Protein AF-A0A399SLX4-F1 (afdb_monomer)

Secondary structure (DSSP, 8-state):
--EEEEE--GGGHHHHHHHHHHHHHTT-EEE-TTT----HHHHHHHSTTTTTT--TT-HHHHHHHHHHHHHHHH-SEEEEESS--HHHHHHHHHHHHTT--EEEES--SS--GGGGG-SEEESSHHHHHHHHHHTTS--

pLDDT: mean 95.9, std 3.56, range [74.69, 98.81]

Radius of gyration: 14.62 Å; Cα contacts (8 Å, |Δi|>4): 227; chains: 1; bounding box: 35×28×42 Å

Structure (mmCIF, N/CA/C/O backbone):
data_AF-A0A399SLX4-F1
#
_entry.id   AF-A0A399SLX4-F1
#
loop_
_atom_site.group_PDB
_atom_site.id
_atom_site.type_symbol
_atom_site.label_atom_id
_atom_site.label_alt_id
_atom_site.label_comp_id
_atom_site.label_asym_id
_atom_site.label_entity_id
_atom_site.label_seq_id
_atom_site.pdbx_PDB_ins_code
_atom_site.Cartn_x
_atom_site.Cartn_y
_atom_site.Cartn_z
_atom_site.occupancy
_atom_site.B_iso_or_equiv
_atom_site.auth_seq_id
_atom_site.auth_comp_id
_atom_site.auth_asym_id
_atom_site.auth_atom_id
_atom_site.pdbx_PDB_model_num
ATOM 1 N N . MET A 1 1 ? -1.534 -12.946 14.825 1.00 74.69 1 MET A N 1
ATOM 2 C CA . MET A 1 1 ? -0.955 -11.594 14.680 1.00 74.69 1 MET A CA 1
ATOM 3 C C . MET A 1 1 ? -1.148 -11.203 13.228 1.00 74.69 1 MET A C 1
ATOM 5 O O . MET A 1 1 ? -0.695 -11.965 12.386 1.00 74.69 1 MET A O 1
ATOM 9 N N . SER A 1 2 ? -1.897 -10.134 12.944 1.00 87.50 2 SER A N 1
ATOM 10 C CA . SER A 1 2 ? -2.229 -9.752 11.562 1.00 87.50 2 SER A CA 1
ATOM 11 C C . SER A 1 2 ? -0.995 -9.207 10.840 1.00 87.50 2 SER A C 1
ATOM 13 O O . SER A 1 2 ? -0.205 -8.465 11.428 1.00 87.50 2 SER A O 1
ATOM 15 N N . THR A 1 3 ? -0.849 -9.565 9.570 1.00 96.94 3 THR A N 1
ATOM 16 C CA . THR A 1 3 ? 0.160 -9.025 8.654 1.00 96.94 3 THR A CA 1
ATOM 17 C C . THR A 1 3 ? -0.458 -7.963 7.741 1.00 96.94 3 THR A C 1
ATOM 19 O O . THR A 1 3 ? -1.635 -8.046 7.385 1.00 96.94 3 THR A O 1
ATOM 22 N N . PHE A 1 4 ? 0.321 -6.946 7.380 1.00 98.44 4 PHE A N 1
ATOM 23 C CA . PHE A 1 4 ? -0.137 -5.791 6.610 1.00 98.44 4 PHE A CA 1
ATOM 24 C C . PHE A 1 4 ? 0.732 -5.586 5.373 1.00 98.44 4 PHE A C 1
ATOM 26 O O . PHE A 1 4 ? 1.955 -5.627 5.465 1.00 98.44 4 PHE A O 1
ATOM 33 N N . PHE A 1 5 ? 0.113 -5.297 4.237 1.00 98.69 5 PHE A N 1
ATOM 34 C CA . PHE A 1 5 ? 0.793 -4.711 3.090 1.00 98.69 5 PHE A CA 1
ATOM 35 C C . PHE A 1 5 ? 0.544 -3.204 3.110 1.00 98.69 5 PHE A C 1
ATOM 37 O O . PHE A 1 5 ? -0.609 -2.772 3.089 1.00 98.69 5 PHE A O 1
ATOM 44 N N . VAL A 1 6 ? 1.613 -2.415 3.203 1.00 98.75 6 VAL A N 1
ATOM 45 C CA . VAL A 1 6 ? 1.550 -0.953 3.286 1.00 98.75 6 VAL A CA 1
ATOM 46 C C . VAL A 1 6 ? 2.030 -0.364 1.965 1.00 98.75 6 VAL A C 1
ATOM 48 O O . VAL A 1 6 ? 3.220 -0.407 1.646 1.00 98.75 6 VAL A O 1
ATOM 51 N N . ALA A 1 7 ? 1.086 0.198 1.218 1.00 98.44 7 ALA A N 1
ATOM 52 C CA . ALA A 1 7 ? 1.300 0.823 -0.077 1.00 98.44 7 ALA A CA 1
ATOM 53 C C . ALA A 1 7 ? 1.343 2.350 0.044 1.00 98.44 7 ALA A C 1
ATOM 55 O O . ALA A 1 7 ? 0.679 2.949 0.892 1.00 98.44 7 ALA A O 1
ATOM 56 N N . GLY A 1 8 ? 2.088 3.004 -0.843 1.00 97.62 8 GLY A N 1
ATOM 57 C CA . GLY A 1 8 ? 2.182 4.461 -0.872 1.00 97.62 8 GLY A CA 1
ATOM 58 C C . GLY A 1 8 ? 3.077 4.963 -2.000 1.00 97.62 8 GLY A C 1
ATOM 59 O O . GLY A 1 8 ? 3.315 4.272 -2.983 1.00 97.62 8 GLY A O 1
ATOM 60 N N . SER A 1 9 ? 3.570 6.192 -1.870 1.00 95.69 9 SER A N 1
ATOM 61 C CA . SER A 1 9 ? 4.464 6.823 -2.845 1.00 95.69 9 SER A CA 1
ATOM 62 C C . SER A 1 9 ? 5.848 7.072 -2.253 1.00 95.69 9 SER A C 1
ATOM 64 O O . SER A 1 9 ? 5.954 7.561 -1.129 1.00 95.69 9 SER A O 1
ATOM 66 N N . TRP A 1 10 ? 6.913 6.867 -3.037 1.00 94.31 10 TRP A N 1
ATOM 67 C CA . TRP A 1 10 ? 8.268 7.322 -2.686 1.00 94.31 10 TRP A CA 1
ATOM 68 C C . TRP A 1 10 ? 8.317 8.816 -2.333 1.00 94.31 10 TRP A C 1
ATOM 70 O O . TRP A 1 10 ? 9.073 9.222 -1.452 1.00 94.31 10 TRP A O 1
ATOM 80 N N . ARG A 1 11 ? 7.466 9.635 -2.968 1.00 93.44 11 ARG A N 1
ATOM 81 C CA . ARG A 1 11 ? 7.351 11.079 -2.688 1.00 93.44 11 ARG A CA 1
ATOM 82 C C . ARG A 1 11 ? 6.769 11.370 -1.298 1.00 93.44 11 ARG A C 1
ATOM 84 O O . ARG A 1 11 ? 6.965 12.461 -0.782 1.00 93.44 11 ARG A O 1
ATOM 91 N N . ASN A 1 12 ? 6.093 10.391 -0.695 1.00 95.75 12 ASN A N 1
ATOM 92 C CA . ASN A 1 12 ? 5.477 10.457 0.629 1.00 95.75 12 ASN A CA 1
ATOM 93 C C . ASN A 1 12 ? 6.100 9.431 1.602 1.00 95.75 12 ASN A C 1
ATOM 95 O O . ASN A 1 12 ? 5.443 8.903 2.498 1.00 95.75 12 ASN A O 1
ATOM 99 N N . ARG A 1 13 ? 7.389 9.116 1.413 1.00 96.25 13 ARG A N 1
ATOM 100 C CA . ARG A 1 13 ? 8.103 8.078 2.173 1.00 96.25 13 ARG A CA 1
ATOM 101 C C . ARG A 1 13 ? 8.046 8.276 3.690 1.00 96.25 13 ARG A C 1
ATOM 103 O O . ARG A 1 13 ? 7.980 7.284 4.408 1.00 96.25 13 ARG A O 1
ATOM 110 N N . GLN A 1 14 ? 8.085 9.520 4.174 1.00 97.69 14 GLN A N 1
ATOM 111 C CA . GLN A 1 14 ? 8.068 9.784 5.616 1.00 97.69 14 GLN A CA 1
ATOM 112 C C . GLN A 1 14 ? 6.749 9.337 6.254 1.00 97.69 14 GLN A C 1
ATOM 114 O O . GLN A 1 14 ? 6.784 8.602 7.231 1.00 97.69 14 GLN A O 1
ATOM 119 N N . ALA A 1 15 ? 5.600 9.670 5.658 1.00 98.19 15 ALA A N 1
ATOM 120 C CA . ALA A 1 15 ? 4.306 9.231 6.183 1.00 98.19 15 ALA A CA 1
ATOM 121 C C . ALA A 1 15 ? 4.177 7.698 6.182 1.00 98.19 15 ALA A C 1
ATOM 123 O O . ALA A 1 15 ? 3.584 7.118 7.089 1.00 98.19 15 ALA A O 1
ATOM 124 N N . ILE A 1 16 ? 4.764 7.028 5.183 1.00 98.50 16 ILE A N 1
ATOM 125 C CA . ILE A 1 16 ? 4.821 5.562 5.143 1.00 98.50 16 ILE A CA 1
ATOM 126 C C . ILE A 1 16 ? 5.651 5.032 6.315 1.00 98.50 16 ILE A C 1
ATOM 128 O O . ILE A 1 16 ? 5.215 4.102 6.989 1.00 98.50 16 ILE A O 1
ATOM 132 N N . ALA A 1 17 ? 6.822 5.620 6.577 1.00 98.38 17 ALA A N 1
ATOM 133 C CA . ALA A 1 17 ? 7.654 5.246 7.717 1.00 98.38 17 ALA A CA 1
ATOM 134 C C . ALA A 1 17 ? 6.898 5.420 9.044 1.00 98.38 17 ALA A C 1
ATOM 136 O O . ALA A 1 17 ? 6.871 4.485 9.836 1.00 98.38 17 ALA A O 1
ATOM 137 N N . ASP A 1 18 ? 6.189 6.536 9.228 1.00 98.56 18 ASP A N 1
ATOM 138 C CA . ASP A 1 18 ? 5.414 6.802 10.445 1.00 98.56 18 ASP A CA 1
ATOM 139 C C . ASP A 1 18 ? 4.287 5.768 10.656 1.00 98.56 18 ASP A C 1
ATOM 141 O O . ASP A 1 18 ? 4.038 5.318 11.777 1.00 98.56 18 ASP A O 1
ATOM 145 N N . VAL A 1 19 ? 3.612 5.343 9.578 1.00 98.69 19 VAL A N 1
ATOM 146 C CA . VAL A 1 19 ? 2.609 4.262 9.624 1.00 98.69 19 VAL A CA 1
ATOM 147 C C . VAL A 1 19 ? 3.246 2.930 10.005 1.00 98.69 19 VAL A C 1
ATOM 149 O O . VAL A 1 19 ? 2.694 2.189 10.821 1.00 98.69 19 VAL A O 1
ATOM 152 N N . LEU A 1 20 ? 4.396 2.611 9.419 1.00 98.44 20 LEU A N 1
ATOM 153 C CA . LEU A 1 20 ? 5.089 1.363 9.701 1.00 98.44 20 LEU A CA 1
ATOM 154 C C . LEU A 1 20 ? 5.601 1.313 11.145 1.00 98.44 20 LEU A C 1
ATOM 156 O O . LEU A 1 20 ? 5.422 0.294 11.805 1.00 98.44 20 LEU A O 1
ATOM 160 N N . ASP A 1 21 ? 6.150 2.413 11.658 1.00 98.31 21 ASP A N 1
ATOM 161 C CA . ASP A 1 21 ? 6.608 2.524 13.045 1.00 98.31 21 ASP A CA 1
ATOM 162 C C . ASP A 1 21 ? 5.435 2.399 14.032 1.00 98.31 21 ASP A C 1
ATOM 164 O O . ASP A 1 21 ? 5.551 1.738 15.067 1.00 98.31 21 ASP A O 1
ATOM 168 N N . ALA A 1 22 ? 4.268 2.961 13.698 1.00 98.12 22 ALA A N 1
ATOM 169 C CA . ALA A 1 22 ? 3.058 2.794 14.500 1.00 98.12 22 ALA A CA 1
ATOM 170 C C . ALA A 1 22 ? 2.582 1.330 14.540 1.00 98.12 22 ALA A C 1
ATOM 172 O O . ALA A 1 22 ? 2.202 0.834 15.605 1.00 98.12 22 ALA A O 1
ATOM 173 N N . LEU A 1 23 ? 2.619 0.629 13.400 1.00 97.69 23 LEU A N 1
ATOM 174 C CA . LEU A 1 23 ? 2.297 -0.800 13.312 1.00 97.69 23 LEU A CA 1
ATOM 175 C C . LEU A 1 23 ? 3.298 -1.654 14.106 1.00 97.69 23 LEU A C 1
ATOM 177 O O . LEU A 1 23 ? 2.884 -2.537 14.862 1.00 97.69 23 LEU A O 1
ATOM 181 N N . ASP A 1 24 ? 4.594 -1.365 13.997 1.00 96.69 24 ASP A N 1
ATOM 182 C CA . ASP A 1 24 ? 5.637 -2.052 14.764 1.00 96.69 24 ASP A CA 1
ATOM 183 C C . ASP A 1 24 ? 5.446 -1.834 16.275 1.00 96.69 24 ASP A C 1
ATOM 185 O O . ASP A 1 24 ? 5.578 -2.772 17.065 1.00 96.69 24 ASP A O 1
ATOM 189 N N . GLY A 1 25 ? 5.047 -0.623 16.683 1.00 96.75 25 GLY A N 1
ATOM 190 C CA . GLY A 1 25 ? 4.772 -0.258 18.076 1.00 96.75 25 GLY A CA 1
ATOM 191 C C . GLY A 1 25 ? 3.627 -1.040 18.733 1.00 96.75 25 GLY A C 1
ATOM 192 O O . GLY A 1 25 ? 3.557 -1.106 19.960 1.00 96.75 25 GLY A O 1
ATOM 193 N N . VAL A 1 26 ? 2.753 -1.671 17.941 1.00 95.44 26 VAL A N 1
ATOM 194 C CA . VAL A 1 26 ? 1.708 -2.597 18.419 1.00 95.44 26 VAL A CA 1
ATOM 195 C C . VAL A 1 26 ? 2.010 -4.062 18.092 1.00 95.44 26 VAL A C 1
ATOM 197 O O . VAL A 1 26 ? 1.144 -4.928 18.210 1.00 95.44 26 VAL A O 1
ATOM 200 N N . GLY A 1 27 ? 3.241 -4.354 17.669 1.00 94.25 27 GLY A N 1
ATOM 201 C CA . GLY A 1 27 ? 3.695 -5.697 17.331 1.00 94.25 27 GLY A CA 1
ATOM 202 C C . GLY A 1 27 ? 3.082 -6.259 16.049 1.00 94.25 27 GLY A C 1
ATOM 203 O O . GLY A 1 27 ? 3.113 -7.470 15.857 1.00 94.25 27 GLY A O 1
ATOM 204 N N . ALA A 1 28 ? 2.509 -5.436 15.169 1.00 95.25 28 ALA A N 1
ATOM 205 C CA . ALA A 1 28 ? 2.066 -5.902 13.860 1.00 95.25 28 ALA A CA 1
ATOM 206 C C . ALA A 1 28 ? 3.269 -6.188 12.947 1.00 95.25 28 ALA A C 1
ATOM 208 O O . ALA A 1 28 ? 4.366 -5.675 13.146 1.00 95.25 28 ALA A O 1
ATOM 209 N N . ARG A 1 29 ? 3.068 -7.025 11.925 1.00 95.50 29 ARG A N 1
ATOM 210 C CA . ARG A 1 29 ? 4.077 -7.257 10.880 1.00 95.50 29 ARG A CA 1
ATOM 211 C C . ARG A 1 29 ? 3.635 -6.581 9.598 1.00 95.50 29 ARG A C 1
ATOM 213 O O . ARG A 1 29 ? 2.478 -6.725 9.210 1.00 95.50 29 ARG A O 1
ATOM 220 N N . SER A 1 30 ? 4.550 -5.896 8.928 1.00 97.12 30 SER A N 1
ATOM 221 C CA . SER A 1 30 ? 4.253 -5.129 7.723 1.00 97.12 30 SER A CA 1
ATOM 222 C C . SER A 1 30 ? 5.249 -5.414 6.595 1.00 97.12 30 SER A C 1
ATOM 224 O O . SER A 1 30 ? 6.443 -5.606 6.824 1.00 97.12 30 SER A O 1
ATOM 226 N N . SER A 1 31 ? 4.745 -5.441 5.364 1.00 97.06 31 SER A N 1
ATOM 227 C CA . SER A 1 31 ? 5.518 -5.450 4.123 1.00 97.06 31 SER A CA 1
ATOM 228 C C . SER A 1 31 ? 5.314 -4.120 3.407 1.00 97.06 31 SER A C 1
ATOM 230 O O . SER A 1 31 ? 4.194 -3.618 3.341 1.00 97.06 31 SER A O 1
ATOM 232 N N . CYS A 1 32 ? 6.396 -3.532 2.904 1.00 97.12 32 CYS A N 1
ATOM 233 C CA . CYS A 1 32 ? 6.383 -2.252 2.204 1.00 97.12 32 CYS A CA 1
ATOM 234 C C . CYS A 1 32 ? 7.650 -2.117 1.356 1.00 97.12 32 CYS A C 1
ATOM 236 O O . CYS A 1 32 ? 8.722 -2.533 1.805 1.00 97.12 32 CYS A O 1
ATOM 238 N N . PHE A 1 33 ? 7.554 -1.463 0.196 1.00 93.31 33 PHE A N 1
ATOM 239 C CA . PHE A 1 33 ? 8.690 -1.241 -0.703 1.00 93.31 33 PHE A CA 1
ATOM 240 C C . PHE A 1 33 ? 9.873 -0.525 -0.027 1.00 93.31 33 PHE A C 1
ATOM 242 O O . PHE A 1 33 ? 11.020 -0.763 -0.387 1.00 93.31 33 PHE A O 1
ATOM 249 N N . ILE A 1 34 ? 9.639 0.300 1.008 1.00 92.00 34 ILE A N 1
ATOM 250 C CA . ILE A 1 34 ? 10.732 1.000 1.710 1.00 92.00 34 ILE A CA 1
ATOM 251 C C . ILE A 1 34 ? 11.594 0.065 2.576 1.00 92.00 34 ILE A C 1
ATOM 253 O O . ILE A 1 34 ? 12.691 0.455 2.975 1.00 92.00 34 ILE A O 1
ATOM 257 N N . ARG A 1 35 ? 11.072 -1.121 2.926 1.00 91.12 35 ARG A N 1
ATOM 258 C CA . ARG A 1 35 ? 11.728 -2.145 3.765 1.00 91.12 35 ARG A CA 1
ATOM 259 C C . ARG A 1 35 ? 12.047 -3.425 2.982 1.00 91.12 35 ARG A C 1
ATOM 261 O O . ARG A 1 35 ? 12.676 -4.326 3.531 1.00 91.12 35 ARG A O 1
ATOM 268 N N . ALA A 1 36 ? 11.573 -3.536 1.744 1.00 90.44 36 ALA A N 1
ATOM 269 C CA . ALA A 1 36 ? 11.682 -4.749 0.953 1.00 90.44 36 ALA A CA 1
ATOM 270 C C . ALA A 1 36 ? 13.123 -4.984 0.479 1.00 90.44 36 ALA A C 1
ATOM 272 O O . ALA A 1 36 ? 13.808 -4.074 0.014 1.00 90.44 36 ALA A O 1
ATOM 273 N N . ALA A 1 37 ? 13.566 -6.236 0.578 1.00 90.81 37 ALA A N 1
ATOM 274 C CA . ALA A 1 37 ? 14.771 -6.709 -0.083 1.00 90.81 37 ALA A CA 1
ATOM 275 C C . ALA A 1 37 ? 14.368 -7.292 -1.441 1.00 90.81 37 ALA A C 1
ATOM 277 O O . ALA A 1 37 ? 13.871 -8.417 -1.521 1.00 90.81 37 ALA A O 1
ATOM 278 N N . TYR A 1 38 ? 14.531 -6.493 -2.491 1.00 91.44 38 TYR A N 1
ATOM 279 C CA . TYR A 1 38 ? 14.214 -6.903 -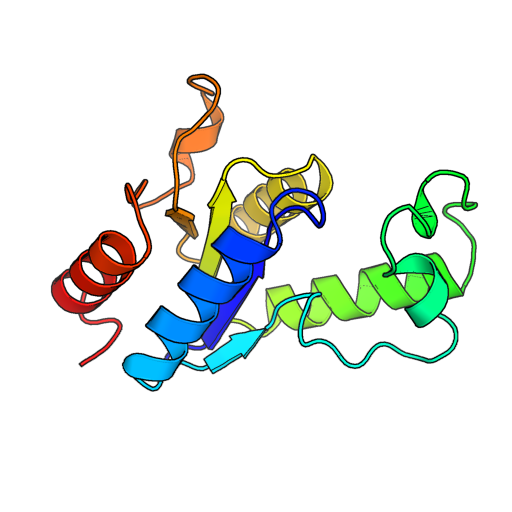3.853 1.00 91.44 38 TYR A CA 1
ATOM 280 C C . TYR A 1 38 ? 15.292 -7.811 -4.439 1.00 91.44 38 TYR A C 1
ATOM 282 O O . TYR A 1 38 ? 16.455 -7.772 -4.026 1.00 91.44 38 TYR A O 1
ATOM 290 N N . ASP A 1 39 ? 14.890 -8.627 -5.412 1.00 91.94 39 ASP A N 1
ATOM 291 C CA . ASP A 1 39 ? 15.836 -9.345 -6.260 1.00 91.94 39 ASP A CA 1
ATOM 292 C C . ASP A 1 39 ? 16.812 -8.343 -6.914 1.00 91.94 39 ASP A C 1
ATOM 294 O O . ASP A 1 39 ? 16.383 -7.238 -7.265 1.00 91.94 39 ASP A O 1
ATOM 298 N N . PRO A 1 40 ? 18.106 -8.673 -7.087 1.00 89.31 40 PRO A N 1
ATOM 299 C CA . PRO A 1 40 ? 19.071 -7.757 -7.692 1.00 89.31 40 PRO A CA 1
ATOM 300 C C . PRO A 1 40 ? 18.642 -7.202 -9.057 1.00 89.31 40 PRO A C 1
ATOM 302 O O . PRO A 1 40 ? 18.936 -6.044 -9.349 1.00 89.31 40 PRO A O 1
ATOM 305 N N . GLU A 1 41 ? 17.927 -7.986 -9.869 1.00 88.38 41 GLU A N 1
ATOM 306 C CA . GLU A 1 41 ? 17.419 -7.541 -11.171 1.00 88.38 41 GLU A CA 1
ATOM 307 C C . GLU A 1 41 ? 16.208 -6.599 -11.041 1.00 88.38 41 GLU A C 1
ATOM 309 O O . GLU A 1 41 ? 15.989 -5.759 -11.907 1.00 88.38 41 GLU A O 1
ATOM 314 N N . ALA A 1 42 ? 15.444 -6.688 -9.947 1.00 92.38 42 ALA A N 1
ATOM 315 C CA . ALA A 1 42 ? 14.302 -5.815 -9.656 1.00 92.38 42 ALA A CA 1
ATOM 316 C C . ALA A 1 42 ? 14.694 -4.541 -8.884 1.00 92.38 42 ALA A C 1
ATOM 318 O O . ALA A 1 42 ? 14.020 -3.514 -8.976 1.00 92.38 42 ALA A O 1
ATOM 319 N N . ALA A 1 43 ? 15.786 -4.585 -8.116 1.00 92.38 43 ALA A N 1
ATOM 320 C CA . ALA A 1 43 ? 16.158 -3.538 -7.167 1.00 92.38 43 ALA A CA 1
ATOM 321 C C . ALA A 1 43 ? 16.379 -2.162 -7.820 1.00 92.38 43 ALA A C 1
ATOM 323 O O . ALA A 1 43 ? 16.049 -1.141 -7.217 1.00 92.38 43 ALA A O 1
ATOM 324 N N . ALA A 1 44 ? 16.899 -2.126 -9.053 1.00 92.12 44 ALA A N 1
ATOM 325 C CA . ALA A 1 44 ? 17.070 -0.881 -9.801 1.00 92.12 44 ALA A CA 1
ATOM 326 C C . ALA A 1 44 ? 15.722 -0.217 -10.133 1.00 92.12 44 ALA A C 1
ATOM 328 O O . ALA A 1 44 ? 15.591 0.999 -10.016 1.00 92.12 44 ALA A O 1
ATOM 329 N N . PHE A 1 45 ? 14.712 -1.018 -10.476 1.00 94.31 45 PHE A N 1
ATOM 330 C CA . PHE A 1 45 ? 13.373 -0.544 -10.829 1.00 94.31 45 PHE A CA 1
ATOM 331 C C . PHE A 1 45 ? 12.544 -0.136 -9.607 1.00 94.31 45 PHE A C 1
ATOM 333 O O . PHE A 1 45 ? 11.712 0.762 -9.699 1.00 94.31 45 PHE A O 1
ATOM 340 N N . ALA A 1 46 ? 12.801 -0.750 -8.449 1.00 92.50 46 ALA A N 1
ATOM 341 C CA . ALA A 1 46 ? 12.132 -0.414 -7.192 1.00 92.50 46 ALA A CA 1
ATOM 342 C C . ALA A 1 46 ? 12.548 0.953 -6.616 1.00 92.50 46 ALA A C 1
ATOM 344 O O . ALA A 1 46 ? 11.860 1.507 -5.752 1.00 92.50 46 ALA A O 1
ATOM 345 N N . ALA A 1 47 ? 13.684 1.498 -7.061 1.00 91.44 47 ALA A N 1
ATOM 346 C CA . ALA A 1 47 ? 14.161 2.811 -6.649 1.00 91.44 47 ALA A CA 1
ATOM 347 C C . ALA A 1 47 ? 13.252 3.944 -7.183 1.00 91.44 47 ALA A C 1
ATOM 349 O O . ALA A 1 47 ? 12.564 3.770 -8.190 1.00 91.44 47 ALA A O 1
ATOM 350 N N . PRO A 1 48 ? 13.248 5.135 -6.550 1.00 91.25 48 PRO A N 1
ATOM 351 C CA . PRO A 1 48 ? 12.483 6.278 -7.045 1.00 91.25 48 PRO A CA 1
ATOM 352 C C . PRO A 1 48 ? 12.808 6.598 -8.511 1.00 91.25 48 PRO A C 1
ATOM 354 O O . PRO A 1 48 ? 13.951 6.913 -8.834 1.00 91.25 48 PRO A O 1
ATOM 357 N N . GLY A 1 49 ? 11.797 6.538 -9.380 1.00 90.44 49 GLY A N 1
ATOM 358 C CA . GLY A 1 49 ? 11.929 6.796 -10.817 1.00 90.44 49 GLY A CA 1
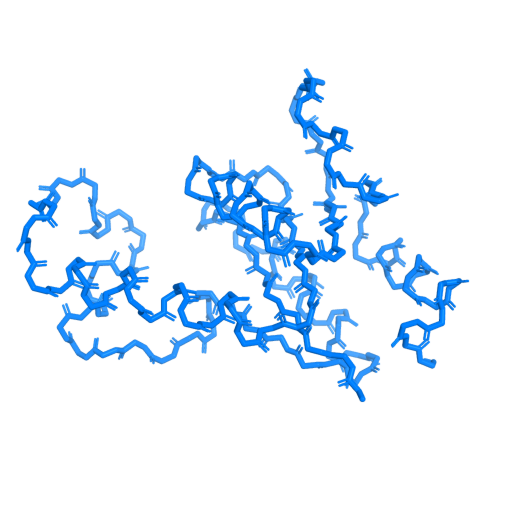ATOM 359 C C . GLY A 1 49 ? 12.600 5.676 -11.620 1.00 90.44 49 GLY A C 1
ATOM 360 O O . GLY A 1 49 ? 12.749 5.807 -12.828 1.00 90.44 49 GLY A O 1
ATOM 361 N N . GLY A 1 50 ? 12.992 4.568 -10.980 1.00 92.00 50 GLY A N 1
ATOM 362 C CA . GLY A 1 50 ? 13.712 3.475 -11.637 1.00 92.00 50 GLY A CA 1
ATOM 363 C C . GLY A 1 50 ? 12.907 2.787 -12.740 1.00 92.00 50 GLY A C 1
ATOM 364 O O . GLY A 1 50 ? 13.486 2.317 -13.712 1.00 92.00 50 GLY A O 1
ATOM 365 N N . ALA A 1 51 ? 11.580 2.759 -12.605 1.00 93.50 51 ALA A N 1
ATOM 366 C CA . ALA A 1 51 ? 10.663 2.143 -13.561 1.00 93.50 51 ALA A CA 1
ATOM 367 C C . ALA A 1 51 ? 9.988 3.135 -14.531 1.00 93.50 51 ALA A C 1
ATOM 369 O O . ALA A 1 51 ? 9.199 2.694 -15.361 1.00 93.50 51 ALA A O 1
ATOM 370 N N . ASP A 1 52 ? 10.255 4.445 -14.437 1.00 92.62 52 ASP A N 1
ATOM 371 C CA . ASP A 1 52 ? 9.469 5.474 -15.147 1.00 92.62 52 ASP A CA 1
ATOM 372 C C . ASP A 1 52 ? 9.537 5.324 -16.682 1.00 92.62 52 ASP A C 1
ATOM 374 O O . ASP A 1 52 ? 8.524 5.502 -17.357 1.00 92.62 52 ASP A O 1
ATOM 378 N N . ASP A 1 53 ? 10.703 4.936 -17.212 1.00 94.88 53 ASP A N 1
ATOM 379 C CA . ASP A 1 53 ? 10.960 4.739 -18.649 1.00 94.88 53 ASP A CA 1
ATOM 380 C C . ASP A 1 53 ? 11.260 3.267 -19.010 1.00 94.88 53 ASP A C 1
ATOM 382 O O . ASP A 1 53 ? 11.771 2.972 -20.094 1.00 94.88 53 ASP A O 1
ATOM 386 N N . ALA A 1 54 ? 11.006 2.334 -18.089 1.00 95.06 54 ALA A N 1
ATOM 387 C CA . ALA A 1 54 ? 11.338 0.926 -18.281 1.00 95.06 54 ALA A CA 1
ATOM 388 C C . ALA A 1 54 ? 10.373 0.230 -19.257 1.00 95.06 54 ALA A C 1
ATOM 390 O O . ALA A 1 54 ? 9.176 0.523 -19.291 1.00 95.06 54 ALA A O 1
ATOM 391 N N . ASP A 1 55 ? 10.887 -0.738 -20.020 1.00 96.31 55 ASP A N 1
ATOM 392 C CA . ASP A 1 55 ? 10.041 -1.635 -20.809 1.00 96.31 55 ASP A CA 1
ATOM 393 C C . ASP A 1 55 ? 9.240 -2.542 -19.860 1.00 96.31 55 ASP A C 1
ATOM 395 O O . ASP A 1 55 ? 9.800 -3.159 -18.953 1.00 96.31 55 ASP A O 1
ATOM 399 N N . LEU A 1 56 ? 7.926 -2.645 -20.070 1.00 94.81 56 LEU A N 1
ATOM 400 C CA . LEU A 1 56 ? 7.054 -3.498 -19.261 1.00 94.81 56 LEU A CA 1
ATOM 401 C C . LEU A 1 56 ? 7.440 -4.984 -19.364 1.00 94.81 56 LEU A C 1
ATOM 403 O O . LEU A 1 56 ? 7.188 -5.758 -18.438 1.00 94.81 56 LEU A O 1
ATOM 407 N N . ASP A 1 57 ? 8.056 -5.380 -20.480 1.00 96.00 57 ASP A N 1
ATOM 408 C CA . ASP A 1 57 ? 8.535 -6.740 -20.705 1.00 96.00 57 ASP A CA 1
ATOM 409 C C . ASP A 1 57 ? 9.948 -7.001 -20.152 1.00 96.00 57 ASP A C 1
ATOM 411 O O . ASP A 1 57 ? 10.428 -8.139 -20.239 1.00 96.00 57 ASP A O 1
ATOM 415 N N . ASP A 1 58 ? 10.592 -6.001 -19.536 1.00 96.88 58 ASP A N 1
ATOM 416 C CA . ASP A 1 58 ? 11.885 -6.164 -18.872 1.00 96.88 58 ASP A CA 1
ATOM 417 C C . ASP A 1 58 ? 11.791 -7.228 -17.753 1.00 96.88 58 ASP A C 1
ATOM 419 O O . ASP A 1 58 ? 10.879 -7.181 -16.912 1.00 96.88 58 ASP A O 1
ATOM 423 N N . PRO A 1 59 ? 12.712 -8.211 -17.702 1.00 96.19 59 PRO A N 1
ATOM 424 C CA . PRO A 1 59 ? 12.712 -9.237 -16.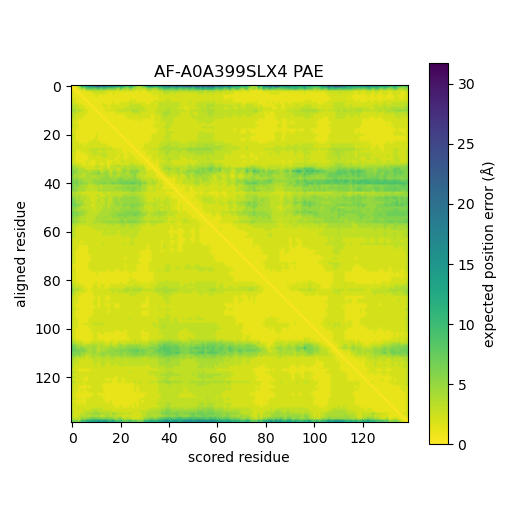664 1.00 96.19 59 PRO A CA 1
ATOM 425 C C . PRO A 1 59 ? 12.703 -8.677 -15.237 1.00 96.19 59 PRO A C 1
ATOM 427 O O . PRO A 1 59 ? 12.027 -9.238 -14.376 1.00 96.19 59 PRO A O 1
ATOM 430 N N . GLY A 1 60 ? 13.403 -7.572 -14.976 1.00 96.81 60 GLY A N 1
ATOM 431 C CA . GLY A 1 60 ? 13.431 -6.927 -13.667 1.00 96.81 60 GLY A CA 1
ATOM 432 C C . GLY A 1 60 ? 12.108 -6.252 -13.305 1.00 96.81 60 GLY A C 1
ATOM 433 O O . GLY A 1 60 ? 11.688 -6.346 -12.151 1.00 96.81 60 GLY A O 1
ATOM 434 N N . ILE A 1 61 ? 11.394 -5.672 -14.278 1.00 97.31 61 ILE A N 1
ATOM 435 C CA . ILE A 1 61 ? 10.028 -5.155 -14.075 1.00 97.31 61 ILE A CA 1
ATOM 436 C C .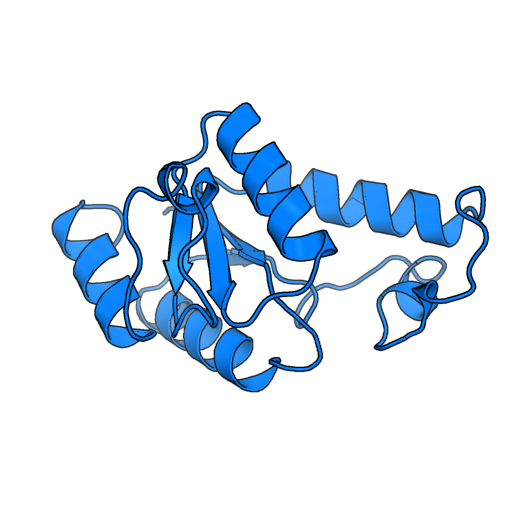 ILE A 1 61 ? 9.062 -6.293 -13.745 1.00 97.31 61 ILE A C 1
ATOM 438 O O . ILE A 1 61 ? 8.288 -6.194 -12.788 1.00 97.31 61 ILE A O 1
ATOM 442 N N . ARG A 1 62 ? 9.142 -7.410 -14.477 1.00 96.56 62 ARG A N 1
ATOM 443 C CA . ARG A 1 62 ? 8.327 -8.601 -14.193 1.00 96.56 62 ARG A CA 1
ATOM 444 C C . ARG A 1 62 ? 8.611 -9.164 -12.800 1.00 96.56 62 ARG A C 1
ATOM 446 O O . ARG A 1 62 ? 7.668 -9.440 -12.063 1.00 96.56 62 ARG A O 1
ATOM 453 N N . ARG A 1 63 ? 9.885 -9.272 -12.406 1.00 96.94 63 ARG A N 1
ATOM 454 C CA . ARG A 1 63 ? 10.271 -9.715 -11.055 1.00 96.94 63 ARG A CA 1
ATOM 455 C C . ARG A 1 63 ? 9.761 -8.766 -9.975 1.00 96.94 63 ARG A C 1
ATOM 457 O O . ARG A 1 63 ? 9.216 -9.242 -8.985 1.00 96.94 63 ARG A O 1
ATOM 464 N N . LEU A 1 64 ? 9.896 -7.452 -10.165 1.00 96.69 64 LEU A N 1
ATOM 465 C CA . LEU A 1 64 ? 9.385 -6.454 -9.223 1.00 96.69 64 LEU A CA 1
ATOM 466 C C . LEU A 1 64 ? 7.875 -6.623 -9.010 1.00 96.69 64 LEU A C 1
ATOM 468 O O . LEU A 1 64 ? 7.423 -6.769 -7.875 1.00 96.69 64 LEU A O 1
ATOM 472 N N . PHE A 1 65 ? 7.117 -6.711 -10.106 1.00 96.94 65 PHE A N 1
ATOM 473 C CA . PHE A 1 65 ? 5.678 -6.969 -10.074 1.00 96.94 65 PHE A CA 1
ATOM 474 C C . PHE A 1 65 ? 5.334 -8.264 -9.326 1.00 96.94 65 PHE A C 1
ATOM 476 O O . PHE A 1 65 ? 4.443 -8.275 -8.475 1.00 96.94 65 PHE A O 1
ATOM 483 N N . GLU A 1 66 ? 6.032 -9.361 -9.622 1.00 97.12 66 GLU A N 1
ATOM 484 C CA . GLU A 1 66 ? 5.798 -10.649 -8.968 1.00 97.12 66 GLU A CA 1
ATOM 485 C C . GLU A 1 66 ? 6.095 -10.592 -7.464 1.00 97.12 66 GLU A C 1
ATOM 487 O O . GLU A 1 66 ? 5.320 -11.138 -6.673 1.00 97.12 66 GLU A O 1
ATOM 492 N N . GLN A 1 67 ? 7.172 -9.911 -7.058 1.00 96.75 67 GLN A N 1
ATOM 493 C CA . GLN A 1 67 ? 7.536 -9.737 -5.652 1.00 96.75 67 GLN A CA 1
ATOM 494 C C . GLN A 1 67 ? 6.503 -8.895 -4.892 1.00 96.75 67 GLN A C 1
ATOM 496 O O . GLN A 1 67 ? 6.031 -9.332 -3.836 1.00 96.75 67 GLN A O 1
ATOM 501 N N . ASP A 1 68 ? 6.107 -7.739 -5.428 1.00 97.25 68 ASP A N 1
ATOM 502 C CA . ASP A 1 68 ? 5.116 -6.864 -4.790 1.00 97.25 68 ASP A CA 1
ATOM 503 C C . ASP A 1 68 ? 3.746 -7.556 -4.707 1.00 97.25 68 ASP A C 1
ATOM 505 O O . ASP A 1 68 ? 3.115 -7.586 -3.645 1.00 97.25 68 ASP A O 1
ATOM 509 N N . LEU A 1 69 ? 3.314 -8.229 -5.780 1.00 98.12 69 LEU A N 1
ATOM 510 C CA . LEU A 1 69 ? 2.051 -8.965 -5.788 1.00 98.12 69 LEU A CA 1
ATOM 511 C C . LEU A 1 69 ? 2.067 -10.165 -4.832 1.00 98.12 69 LEU A C 1
ATOM 513 O O . LEU A 1 69 ? 1.046 -10.464 -4.204 1.00 98.12 69 LEU A O 1
ATOM 517 N N . ALA A 1 70 ? 3.196 -10.866 -4.703 1.00 98.12 70 ALA A N 1
ATOM 518 C CA . ALA A 1 70 ? 3.345 -11.950 -3.737 1.00 98.12 70 ALA A CA 1
ATOM 519 C C . ALA A 1 70 ? 3.250 -11.430 -2.295 1.00 98.12 70 ALA A C 1
ATOM 521 O O . ALA A 1 70 ? 2.520 -12.012 -1.489 1.00 98.12 70 ALA A O 1
ATOM 522 N N . ALA A 1 71 ? 3.915 -10.313 -1.986 1.00 97.94 71 ALA A N 1
ATOM 523 C CA . ALA A 1 71 ? 3.834 -9.669 -0.677 1.00 97.94 71 ALA A CA 1
ATOM 524 C C . ALA A 1 71 ? 2.405 -9.190 -0.364 1.00 97.94 71 ALA A C 1
ATOM 526 O O . ALA A 1 71 ? 1.890 -9.455 0.725 1.00 97.94 71 ALA A O 1
ATOM 527 N N . LEU A 1 72 ? 1.721 -8.573 -1.333 1.00 98.50 72 LEU A N 1
ATOM 528 C CA . LEU A 1 72 ? 0.326 -8.152 -1.196 1.00 98.50 72 LEU A CA 1
ATOM 529 C C . LEU A 1 72 ? -0.600 -9.345 -0.939 1.00 98.50 72 LEU A C 1
ATOM 531 O O . LEU A 1 72 ? -1.455 -9.298 -0.053 1.00 98.50 72 LEU A O 1
ATOM 535 N N . ARG A 1 73 ? -0.434 -10.443 -1.687 1.00 98.38 73 ARG A N 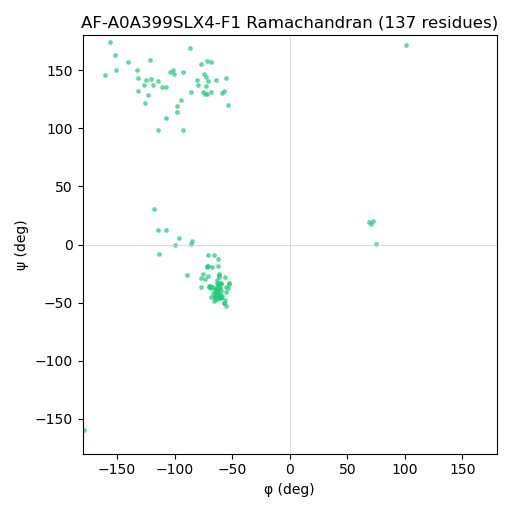1
ATOM 536 C CA . ARG A 1 73 ? -1.229 -11.669 -1.506 1.00 98.38 73 ARG A CA 1
ATOM 537 C C . ARG A 1 73 ? -1.006 -12.304 -0.138 1.00 98.38 73 ARG A C 1
ATOM 539 O O . ARG A 1 73 ? -1.987 -12.752 0.455 1.00 98.38 73 ARG A O 1
ATOM 546 N N . ALA A 1 74 ? 0.235 -12.322 0.345 1.00 97.94 74 ALA A N 1
ATOM 547 C CA . ALA A 1 74 ? 0.611 -12.923 1.621 1.00 97.94 74 ALA A CA 1
ATOM 548 C C . ALA A 1 74 ? 0.117 -12.136 2.846 1.00 97.94 74 ALA A C 1
ATOM 550 O O . ALA A 1 74 ? -0.084 -12.737 3.898 1.00 97.94 74 ALA A O 1
ATOM 551 N N . ALA A 1 75 ? -0.087 -10.821 2.726 1.00 98.31 75 ALA A N 1
ATOM 552 C CA . ALA A 1 75 ? -0.577 -9.998 3.827 1.00 98.31 75 ALA A CA 1
ATOM 553 C C . ALA A 1 75 ? -2.062 -10.244 4.131 1.00 98.31 75 ALA A C 1
ATOM 555 O O . ALA A 1 75 ? -2.871 -10.394 3.221 1.00 98.31 75 ALA A O 1
ATOM 556 N N . ASP A 1 76 ? -2.467 -10.195 5.396 1.00 98.25 76 ASP A N 1
ATOM 557 C CA . ASP A 1 76 ? -3.878 -10.344 5.783 1.00 98.25 76 ASP A CA 1
ATOM 558 C C . ASP A 1 76 ? -4.709 -9.096 5.445 1.00 98.25 76 ASP A C 1
ATOM 560 O O . ASP A 1 76 ? -5.915 -9.183 5.210 1.00 98.25 76 ASP A O 1
ATOM 564 N N . ARG A 1 77 ? -4.069 -7.920 5.461 1.00 98.50 77 ARG A N 1
ATOM 565 C CA . ARG A 1 77 ? -4.713 -6.601 5.369 1.00 98.50 77 ARG A CA 1
ATOM 566 C C . ARG A 1 77 ? -3.915 -5.642 4.505 1.00 98.50 77 ARG A C 1
ATOM 568 O O . ARG A 1 77 ? -2.701 -5.786 4.371 1.00 98.50 77 ARG A O 1
ATOM 575 N N . PHE A 1 78 ? -4.596 -4.631 3.982 1.00 98.81 78 PHE A N 1
ATOM 576 C CA . PHE A 1 78 ? -3.998 -3.600 3.146 1.00 98.81 78 PHE A CA 1
ATOM 577 C C . PHE A 1 78 ? -4.132 -2.212 3.779 1.00 98.81 78 PHE A C 1
ATOM 579 O O . PHE A 1 78 ? -5.193 -1.856 4.298 1.00 98.81 78 PHE A O 1
ATOM 586 N N . VAL A 1 79 ? -3.057 -1.427 3.716 1.00 98.81 79 VAL A N 1
ATOM 587 C CA . VAL A 1 79 ? -3.028 -0.028 4.149 1.00 98.81 79 VAL A CA 1
ATOM 588 C C . VAL A 1 79 ? -2.526 0.846 3.006 1.00 98.81 79 VAL A C 1
ATOM 590 O O . VAL A 1 79 ? -1.405 0.657 2.539 1.00 98.81 79 VAL A O 1
ATOM 593 N N . LEU A 1 80 ? -3.330 1.825 2.590 1.00 98.75 80 LEU A N 1
ATOM 594 C CA . LEU A 1 80 ? -2.908 2.882 1.670 1.00 98.75 80 LEU A CA 1
ATOM 595 C C . LEU A 1 80 ? -2.459 4.114 2.455 1.00 98.75 80 LEU A C 1
ATOM 597 O O . LEU A 1 80 ? -3.246 4.672 3.216 1.00 98.75 80 LEU A O 1
ATOM 601 N N . VAL A 1 81 ? -1.241 4.593 2.226 1.00 98.75 81 VAL A N 1
ATOM 602 C CA . VAL A 1 81 ? -0.749 5.842 2.821 1.00 98.75 81 VAL A CA 1
ATOM 603 C C . VAL A 1 81 ? -0.887 6.985 1.819 1.00 98.75 81 VAL A C 1
ATOM 605 O O . VAL A 1 81 ? -0.224 6.999 0.781 1.00 98.75 81 VAL A O 1
ATOM 608 N N . LEU A 1 82 ? -1.757 7.943 2.136 1.00 98.12 82 LEU A N 1
ATOM 609 C CA . LEU A 1 82 ? -2.089 9.104 1.316 1.00 98.12 82 LEU A CA 1
ATOM 610 C C . LEU A 1 82 ? -1.211 10.326 1.664 1.00 98.12 82 LEU A C 1
ATOM 612 O O . LEU A 1 82 ? -0.828 10.495 2.825 1.00 98.12 82 LEU A O 1
ATOM 616 N N . PRO A 1 83 ? -0.907 11.206 0.689 1.00 97.06 83 PRO A N 1
ATOM 617 C CA . PRO A 1 83 ? -1.143 11.039 -0.748 1.00 97.06 83 PRO A CA 1
ATOM 618 C C . PRO A 1 83 ? -0.329 9.874 -1.337 1.00 97.06 83 PRO A C 1
ATOM 620 O O . PRO A 1 83 ? 0.821 9.634 -0.953 1.00 97.06 83 PRO A O 1
ATOM 623 N N . ALA A 1 84 ? -0.948 9.141 -2.265 1.00 96.44 84 ALA A N 1
ATOM 624 C CA . ALA A 1 84 ? -0.417 7.911 -2.846 1.00 96.44 84 ALA A CA 1
ATOM 625 C C . ALA A 1 84 ? -0.268 8.019 -4.372 1.00 96.44 84 ALA A C 1
ATOM 627 O O . ALA A 1 84 ? -0.883 8.863 -5.019 1.00 96.44 84 ALA A O 1
ATOM 628 N N . GLY A 1 85 ? 0.580 7.168 -4.954 1.00 93.38 85 GLY A N 1
ATOM 629 C CA . GLY A 1 85 ? 0.769 7.089 -6.405 1.00 93.38 85 GLY A CA 1
ATOM 630 C C . GLY A 1 85 ? -0.238 6.158 -7.086 1.00 93.38 85 GLY A C 1
ATOM 631 O O . GLY A 1 85 ? -0.910 5.366 -6.429 1.00 93.38 85 GLY A O 1
ATOM 632 N N . ALA A 1 86 ? -0.292 6.203 -8.421 1.00 94.25 86 ALA A N 1
ATOM 633 C CA . ALA A 1 86 ? -1.183 5.352 -9.217 1.00 94.25 86 ALA A CA 1
ATOM 634 C C . ALA A 1 86 ? -0.990 3.851 -8.933 1.00 94.25 86 ALA A C 1
ATOM 636 O O . ALA A 1 86 ? -1.975 3.133 -8.784 1.00 94.25 86 ALA A O 1
ATOM 637 N N . ALA A 1 87 ? 0.260 3.393 -8.787 1.00 95.19 87 ALA A N 1
ATOM 638 C CA . ALA A 1 87 ? 0.575 2.008 -8.431 1.00 95.19 87 ALA A CA 1
ATOM 639 C C . ALA A 1 87 ? -0.084 1.585 -7.108 1.00 95.19 87 ALA A C 1
ATOM 641 O O . ALA A 1 87 ? -0.832 0.615 -7.083 1.00 95.19 87 ALA A O 1
ATOM 642 N N . ALA A 1 88 ? 0.078 2.383 -6.051 1.00 97.44 88 ALA A N 1
ATOM 643 C CA . ALA A 1 88 ? -0.518 2.111 -4.744 1.00 97.44 88 ALA A CA 1
ATOM 644 C C . ALA A 1 88 ? -2.059 2.087 -4.774 1.00 97.44 88 ALA A C 1
ATOM 646 O O . ALA A 1 88 ? -2.694 1.297 -4.076 1.00 97.44 88 ALA A O 1
ATOM 647 N N . HIS A 1 89 ? -2.686 2.910 -5.621 1.00 97.50 89 HIS A N 1
ATOM 648 C CA . HIS A 1 89 ? -4.133 2.839 -5.849 1.00 97.50 89 HIS A CA 1
ATOM 649 C C . HIS A 1 89 ? -4.555 1.574 -6.614 1.00 97.50 89 HIS A C 1
ATOM 651 O O . HIS A 1 89 ? -5.599 0.999 -6.301 1.00 97.50 89 HIS A O 1
ATOM 657 N N . MET A 1 90 ? -3.759 1.106 -7.583 1.00 98.06 90 MET A N 1
ATOM 658 C CA . MET A 1 90 ? -4.003 -0.178 -8.254 1.00 98.06 90 MET A CA 1
ATOM 659 C C . MET A 1 90 ? -3.871 -1.349 -7.274 1.00 98.06 90 MET A C 1
ATOM 661 O O . MET A 1 90 ? -4.727 -2.232 -7.260 1.00 98.06 90 MET A O 1
ATOM 665 N N . GLU A 1 91 ? -2.866 -1.320 -6.399 1.00 98.69 91 GLU A N 1
ATOM 666 C CA . GLU A 1 91 ? -2.696 -2.297 -5.320 1.00 98.69 91 GLU A CA 1
ATOM 667 C C . GLU A 1 91 ? -3.895 -2.308 -4.364 1.00 98.69 91 GLU A C 1
ATOM 669 O O . GLU A 1 91 ? -4.365 -3.383 -3.995 1.00 98.69 91 GLU A O 1
ATOM 674 N N . ALA A 1 92 ? -4.462 -1.141 -4.035 1.00 98.62 92 ALA A N 1
ATOM 675 C CA . ALA A 1 92 ? -5.684 -1.054 -3.233 1.00 98.62 92 ALA A CA 1
ATOM 676 C C . ALA A 1 92 ? -6.868 -1.761 -3.913 1.00 98.62 92 ALA A C 1
ATOM 678 O O . ALA A 1 92 ? -7.605 -2.512 -3.272 1.00 98.62 92 ALA A O 1
ATOM 679 N N . GLY A 1 93 ? -7.021 -1.574 -5.228 1.00 98.62 93 GLY A N 1
ATOM 680 C CA . GLY A 1 93 ? -8.028 -2.278 -6.023 1.00 98.62 93 GLY A CA 1
ATOM 681 C C . GLY A 1 93 ? -7.821 -3.796 -6.037 1.00 98.62 93 GLY A C 1
ATOM 682 O O . GLY A 1 93 ? -8.781 -4.547 -5.862 1.00 98.62 93 GLY A O 1
ATOM 683 N N . ILE A 1 94 ? -6.574 -4.259 -6.185 1.00 98.75 94 ILE A N 1
ATOM 684 C CA . ILE A 1 94 ? -6.227 -5.689 -6.129 1.00 98.75 94 ILE A CA 1
ATOM 685 C C . ILE A 1 94 ? -6.534 -6.258 -4.740 1.00 98.75 94 ILE A C 1
ATOM 687 O O . ILE A 1 94 ? -7.161 -7.311 -4.637 1.00 98.75 94 ILE A O 1
ATOM 691 N N . ALA A 1 95 ? -6.131 -5.569 -3.671 1.00 98.81 95 ALA A N 1
ATOM 692 C CA . ALA A 1 95 ? -6.373 -6.001 -2.299 1.00 98.81 95 ALA A CA 1
ATOM 693 C C . ALA A 1 95 ? -7.873 -6.141 -1.998 1.00 98.81 95 ALA A C 1
ATOM 695 O O . ALA A 1 95 ? -8.294 -7.177 -1.475 1.00 98.81 95 ALA A O 1
ATOM 696 N N . PHE A 1 96 ? -8.679 -5.159 -2.411 1.00 98.75 96 PHE A N 1
ATOM 697 C CA . PHE A 1 96 ? -10.136 -5.223 -2.309 1.00 98.75 96 PHE A CA 1
ATOM 698 C C . PHE A 1 96 ? -10.715 -6.396 -3.113 1.00 98.75 96 PHE A C 1
ATOM 700 O O . PHE A 1 96 ? -11.528 -7.161 -2.597 1.00 98.75 96 PHE A O 1
ATOM 707 N N . GLY A 1 97 ? -10.249 -6.601 -4.351 1.00 98.62 97 GLY A N 1
ATOM 708 C CA . GLY A 1 97 ? -10.658 -7.734 -5.190 1.00 98.62 97 GLY A CA 1
ATOM 709 C C . GLY A 1 97 ? -10.303 -9.107 -4.602 1.00 98.62 97 GLY A C 1
ATOM 710 O O . GLY A 1 97 ? -10.987 -10.089 -4.878 1.00 98.62 97 GLY A O 1
ATOM 711 N N . LEU A 1 98 ? -9.274 -9.178 -3.751 1.00 98.50 98 LEU A N 1
ATOM 712 C CA . LEU A 1 98 ? -8.897 -10.370 -2.984 1.00 98.50 98 LEU A CA 1
ATOM 713 C C . LEU A 1 98 ? -9.672 -10.516 -1.659 1.00 98.50 98 LEU A C 1
ATOM 715 O O . LEU A 1 98 ? -9.389 -11.437 -0.894 1.00 98.50 98 LEU A O 1
ATOM 719 N N . GLY A 1 99 ? -10.623 -9.623 -1.367 1.00 98.31 99 GLY A N 1
ATOM 720 C CA . GLY A 1 99 ? -11.426 -9.642 -0.142 1.00 98.31 99 GLY A CA 1
ATOM 721 C C . GLY A 1 99 ? -10.661 -9.234 1.119 1.00 98.31 99 GLY A C 1
ATOM 722 O O . GLY A 1 99 ? -11.078 -9.585 2.224 1.00 98.31 99 GLY A O 1
ATOM 723 N N . LYS A 1 100 ? -9.529 -8.533 0.981 1.00 98.31 100 LYS A N 1
ATOM 724 C CA . LYS A 1 100 ? -8.729 -8.077 2.126 1.00 98.31 100 LYS A CA 1
ATOM 725 C C . LYS A 1 100 ? -9.356 -6.818 2.742 1.00 98.31 100 LYS A C 1
ATOM 727 O O . LYS A 1 100 ? -9.713 -5.912 1.988 1.00 98.31 100 LYS A O 1
ATOM 732 N N . PRO A 1 101 ? -9.428 -6.703 4.083 1.00 98.31 101 PRO A N 1
ATOM 733 C CA . PRO A 1 101 ? -9.760 -5.443 4.744 1.00 98.31 101 PRO A CA 1
ATOM 734 C C . PRO A 1 101 ? -8.771 -4.348 4.340 1.00 98.31 101 PRO A C 1
ATOM 736 O O . PRO A 1 101 ? -7.552 -4.567 4.373 1.00 98.31 101 PRO A O 1
ATOM 739 N N . CYS A 1 102 ? -9.298 -3.188 3.962 1.00 98.69 102 CYS A N 1
ATOM 740 C CA . CYS A 1 102 ? -8.525 -2.087 3.397 1.00 98.69 102 CYS A CA 1
ATOM 741 C C . CYS A 1 102 ? -8.725 -0.829 4.241 1.00 98.69 102 CYS A C 1
ATOM 743 O O . CYS A 1 102 ? -9.853 -0.399 4.460 1.00 98.69 102 CYS A O 1
ATOM 745 N N . VAL A 1 103 ? -7.638 -0.187 4.665 1.00 98.69 103 VAL A N 1
ATOM 746 C CA . VAL A 1 103 ? -7.680 1.098 5.385 1.00 98.69 103 VAL A CA 1
ATOM 747 C C . VAL A 1 103 ? -6.816 2.114 4.646 1.00 98.69 103 VAL A C 1
ATOM 749 O O . VAL A 1 103 ? -5.749 1.768 4.145 1.00 98.69 103 VAL A O 1
ATOM 752 N N . ALA A 1 104 ? -7.253 3.367 4.573 1.00 98.69 104 ALA A N 1
ATOM 753 C CA . ALA A 1 104 ? -6.406 4.469 4.123 1.00 98.69 104 ALA A CA 1
ATOM 754 C C . ALA A 1 104 ? -5.946 5.308 5.320 1.00 98.69 104 ALA A C 1
ATOM 756 O O . ALA A 1 104 ? -6.681 5.435 6.297 1.00 98.69 104 ALA A O 1
ATOM 757 N N . VAL A 1 105 ? -4.751 5.893 5.247 1.00 98.81 105 VAL A N 1
ATOM 758 C CA . VAL A 1 105 ? -4.187 6.765 6.286 1.00 98.81 105 VAL A CA 1
ATOM 759 C C . VAL A 1 105 ? -3.647 8.039 5.656 1.00 98.81 105 VAL A C 1
ATOM 761 O O . VAL A 1 105 ? -2.888 7.968 4.694 1.00 98.81 105 VAL A O 1
ATOM 764 N N . GLY A 1 106 ? -3.995 9.188 6.225 1.00 97.88 106 GLY A N 1
ATOM 765 C CA . GLY A 1 106 ? -3.551 10.499 5.760 1.00 97.88 106 GLY A CA 1
ATOM 766 C C . GLY A 1 106 ? -4.607 11.241 4.933 1.00 97.88 106 GLY A C 1
ATOM 767 O O . GLY A 1 106 ? -5.662 10.691 4.597 1.00 97.88 106 GLY A O 1
ATOM 768 N N . PRO A 1 107 ? -4.352 12.519 4.607 1.00 95.50 107 PRO A N 1
ATOM 769 C CA . PRO A 1 107 ? -5.313 13.353 3.902 1.00 95.50 107 PRO A CA 1
ATOM 770 C C . PRO A 1 107 ? -5.440 12.929 2.436 1.00 95.50 107 PRO A C 1
ATOM 772 O O . PRO A 1 107 ? -4.455 12.846 1.702 1.00 95.50 107 PRO A O 1
ATOM 775 N N . ALA A 1 108 ? -6.675 12.720 1.983 1.00 92.12 108 ALA A N 1
ATOM 776 C CA . ALA A 1 108 ? -6.962 12.596 0.561 1.00 92.12 108 ALA A CA 1
ATOM 777 C C . ALA A 1 108 ? -6.920 13.979 -0.105 1.00 92.12 108 ALA A C 1
ATOM 779 O O . ALA A 1 108 ? -7.566 14.912 0.369 1.00 92.12 108 ALA A O 1
ATOM 780 N N . GLU A 1 109 ? -6.213 14.104 -1.231 1.00 88.94 109 GLU A N 1
ATOM 781 C CA . GLU A 1 109 ? -6.162 15.356 -2.007 1.00 88.94 109 GLU A CA 1
ATOM 782 C C . GLU A 1 109 ? -7.546 15.775 -2.520 1.00 88.94 109 GLU A C 1
ATOM 784 O O . GLU A 1 109 ? -7.862 16.959 -2.628 1.00 88.94 109 GLU A O 1
ATOM 789 N N . ARG A 1 110 ? -8.389 14.786 -2.826 1.00 91.06 110 ARG A N 1
ATOM 790 C CA . ARG A 1 110 ? -9.780 14.962 -3.233 1.00 91.06 110 ARG A CA 1
ATOM 791 C C . ARG A 1 110 ? -10.608 13.747 -2.844 1.00 91.06 110 ARG A C 1
ATOM 793 O O . ARG A 1 110 ? -10.085 12.668 -2.577 1.00 91.06 110 ARG A O 1
ATOM 800 N N . THR A 1 111 ? -11.924 13.923 -2.837 1.00 89.38 111 THR A N 1
ATOM 801 C CA . THR A 1 111 ? -12.843 12.791 -2.696 1.00 89.38 111 THR A CA 1
ATOM 802 C C . THR A 1 111 ? -12.872 11.996 -3.996 1.00 89.38 111 THR A C 1
ATOM 804 O O . THR A 1 111 ? -13.103 12.571 -5.056 1.00 89.38 111 THR A O 1
ATOM 807 N N . GLU A 1 112 ? -12.697 10.681 -3.896 1.00 93.50 112 GLU A N 1
ATOM 808 C CA . GLU A 1 112 ? -12.860 9.742 -5.003 1.00 93.50 112 GLU A CA 1
ATOM 809 C C . GLU A 1 112 ? -13.932 8.714 -4.664 1.00 93.50 112 GLU A C 1
ATOM 811 O O . GLU A 1 112 ? -14.024 8.239 -3.531 1.00 93.50 112 GLU A O 1
ATOM 816 N N . THR A 1 113 ? -14.735 8.332 -5.655 1.00 96.06 113 THR A N 1
ATOM 817 C CA . THR A 1 113 ? -15.804 7.335 -5.466 1.00 96.06 113 THR A CA 1
ATOM 818 C C . THR A 1 113 ? -15.244 5.990 -5.008 1.00 96.06 113 THR A C 1
ATOM 820 O O . THR A 1 113 ? -15.819 5.345 -4.131 1.00 96.06 113 THR A O 1
ATOM 823 N N . LEU A 1 114 ? -14.078 5.605 -5.534 1.00 96.81 114 LEU A N 1
ATOM 824 C CA . LEU A 1 114 ? -13.399 4.360 -5.183 1.00 96.81 114 LEU A CA 1
ATOM 825 C C . LEU A 1 114 ? -12.796 4.360 -3.774 1.00 96.81 114 LEU A C 1
ATOM 827 O O . LEU A 1 114 ? -12.463 3.290 -3.285 1.00 96.81 114 LEU A O 1
ATOM 831 N N . HIS A 1 115 ? -12.748 5.487 -3.051 1.00 96.25 115 HIS A N 1
ATOM 832 C CA . HIS A 1 115 ? -12.399 5.456 -1.622 1.00 96.25 115 HIS A CA 1
ATOM 833 C C . HIS A 1 115 ? -13.405 4.655 -0.779 1.00 96.25 115 HIS A C 1
ATOM 835 O O . HIS A 1 115 ? -13.110 4.294 0.355 1.00 96.25 115 HIS A O 1
ATOM 841 N N . ARG A 1 116 ? -14.575 4.311 -1.334 1.00 96.88 116 ARG A N 1
ATOM 842 C CA . ARG A 1 116 ? -15.542 3.405 -0.700 1.00 96.88 116 ARG A CA 1
ATOM 843 C C . ARG A 1 116 ? -15.057 1.963 -0.530 1.00 96.88 116 ARG A C 1
ATOM 845 O O . ARG A 1 116 ? -15.744 1.213 0.152 1.00 96.88 116 ARG A O 1
ATOM 852 N N . ILE A 1 117 ? -13.918 1.577 -1.111 1.00 97.88 117 ILE A N 1
ATOM 853 C CA . ILE A 1 117 ? -13.301 0.271 -0.833 1.00 97.88 117 ILE A CA 1
ATOM 854 C C . ILE A 1 117 ? -12.675 0.197 0.566 1.00 97.88 117 ILE A C 1
ATOM 856 O O . ILE A 1 117 ? -12.393 -0.900 1.036 1.00 97.88 117 ILE A O 1
ATOM 860 N N . PHE A 1 118 ? -12.413 1.343 1.207 1.00 98.50 118 PHE A N 1
ATOM 861 C CA . PHE A 1 118 ? -11.779 1.384 2.519 1.00 98.50 118 PHE A CA 1
ATOM 862 C C . PHE A 1 118 ? -12.809 1.243 3.640 1.00 98.50 118 PHE A C 1
ATOM 864 O O . PHE A 1 118 ? -13.788 1.989 3.694 1.00 98.50 118 PHE A O 1
ATOM 871 N N . ASP A 1 119 ? -12.530 0.342 4.579 1.00 97.94 119 ASP A N 1
ATOM 872 C CA . ASP A 1 119 ? -13.288 0.164 5.819 1.00 97.94 119 ASP A CA 1
ATOM 873 C C . ASP A 1 119 ? -13.203 1.418 6.703 1.00 97.94 119 ASP A C 1
ATOM 875 O O . ASP A 1 119 ? -14.147 1.770 7.414 1.00 97.94 119 ASP A O 1
ATOM 879 N N . ALA A 1 120 ? -12.061 2.109 6.642 1.00 98.06 120 ALA A N 1
ATOM 880 C CA . ALA A 1 120 ? -11.831 3.391 7.285 1.00 98.06 120 ALA A CA 1
ATOM 881 C C . ALA A 1 120 ? -10.809 4.236 6.515 1.00 98.06 120 ALA A C 1
ATOM 883 O O . ALA A 1 120 ? -9.883 3.720 5.887 1.00 98.06 120 ALA A O 1
ATOM 884 N N . MET A 1 121 ? -10.963 5.555 6.616 1.00 98.12 121 MET A N 1
ATOM 885 C CA . MET A 1 121 ? -9.957 6.534 6.211 1.00 98.12 121 MET A CA 1
ATOM 886 C C . MET A 1 121 ? -9.486 7.269 7.466 1.00 98.12 121 MET A C 1
ATOM 888 O O . MET A 1 121 ? -10.171 8.163 7.960 1.00 98.12 121 MET A O 1
ATOM 892 N N . CYS A 1 122 ? -8.354 6.839 8.010 1.00 98.56 122 CYS A N 1
ATOM 893 C CA . CYS A 1 122 ? -7.762 7.374 9.228 1.00 98.56 122 CYS A CA 1
ATOM 894 C C . CYS A 1 122 ? -6.992 8.665 8.939 1.00 98.56 122 CYS A C 1
ATOM 896 O O . CYS A 1 122 ? -6.308 8.779 7.921 1.00 98.56 122 CYS A O 1
A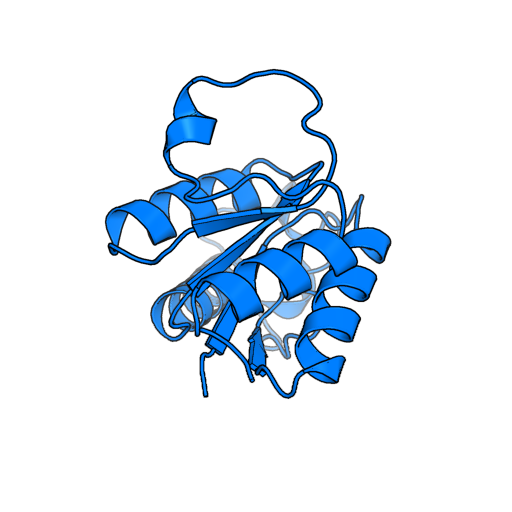TOM 898 N N . ALA A 1 123 ? -7.066 9.632 9.851 1.00 97.56 123 ALA A N 1
ATOM 899 C CA . ALA A 1 123 ? -6.405 10.924 9.653 1.00 97.56 123 ALA A CA 1
ATOM 900 C C . ALA A 1 123 ? -4.869 10.823 9.710 1.00 97.56 123 ALA A C 1
ATOM 902 O O . ALA A 1 123 ? -4.173 11.522 8.976 1.00 97.56 123 ALA A O 1
ATOM 903 N N . ASP A 1 124 ? -4.352 9.950 10.576 1.00 98.50 124 ASP A N 1
ATOM 904 C CA . ASP A 1 124 ? -2.931 9.808 10.887 1.00 98.50 124 ASP A CA 1
ATOM 905 C C . ASP A 1 124 ? -2.618 8.388 11.428 1.00 98.50 124 ASP A C 1
ATOM 907 O O . ASP A 1 124 ? -3.540 7.583 11.632 1.00 98.50 124 ASP A O 1
ATOM 911 N N . PRO A 1 125 ? -1.337 8.036 11.667 1.00 98.56 125 PRO A N 1
ATOM 912 C CA . PRO A 1 125 ? -0.967 6.722 12.198 1.00 98.56 125 PRO A CA 1
ATOM 913 C C . PRO A 1 125 ? -1.573 6.397 13.572 1.00 98.56 125 PRO A C 1
ATOM 915 O O . PRO A 1 125 ? -1.885 5.239 13.848 1.00 98.56 125 PRO A O 1
ATOM 918 N N . ALA A 1 126 ? -1.776 7.386 14.447 1.00 98.44 126 ALA A N 1
ATOM 919 C CA . ALA A 1 126 ? -2.377 7.142 15.757 1.00 98.44 126 ALA A CA 1
ATOM 920 C C . ALA A 1 126 ? -3.863 6.773 15.625 1.00 98.44 126 ALA A C 1
ATOM 922 O O . ALA A 1 126 ? -4.363 5.913 16.357 1.00 98.44 126 ALA A O 1
ATOM 923 N N . ASP A 1 127 ? -4.561 7.389 14.672 1.00 98.62 127 ASP A N 1
ATOM 924 C CA . ASP A 1 127 ? -5.935 7.053 14.324 1.00 98.62 127 ASP A CA 1
ATOM 925 C C . ASP A 1 127 ? -6.054 5.669 13.673 1.00 98.62 127 ASP A C 1
ATOM 927 O O . ASP A 1 127 ? -6.961 4.913 14.029 1.00 98.62 127 ASP A O 1
ATOM 931 N N . LEU A 1 128 ? -5.082 5.269 12.840 1.00 98.56 128 LEU A N 1
ATOM 932 C CA . LEU A 1 128 ? -4.975 3.886 12.360 1.00 98.56 128 LEU A CA 1
ATOM 933 C C . LEU A 1 128 ? -4.924 2.904 13.536 1.00 98.56 128 LEU A C 1
ATOM 935 O O . LEU A 1 128 ? -5.725 1.974 13.603 1.00 98.56 128 LEU A O 1
ATOM 939 N N . ILE A 1 129 ? -4.017 3.111 14.495 1.00 98.31 129 ILE A N 1
ATOM 940 C CA . ILE A 1 129 ? -3.887 2.201 15.642 1.00 98.31 129 ILE A CA 1
ATOM 941 C C . ILE A 1 129 ? -5.163 2.171 16.488 1.00 98.31 129 ILE A C 1
ATOM 943 O O . ILE A 1 129 ? -5.586 1.101 16.935 1.00 98.31 129 ILE A O 1
ATOM 947 N N . ARG A 1 130 ? -5.818 3.321 16.683 1.00 98.38 130 ARG A N 1
ATOM 948 C CA . ARG A 1 130 ? -7.112 3.391 17.374 1.00 98.38 130 ARG A CA 1
ATOM 949 C C . ARG A 1 130 ? -8.172 2.552 16.657 1.00 98.38 130 ARG A C 1
ATOM 951 O O . ARG A 1 130 ? -8.861 1.774 17.316 1.00 98.38 130 ARG A O 1
ATOM 958 N N . HIS A 1 131 ? -8.271 2.671 15.334 1.00 98.06 131 HIS A N 1
ATOM 959 C CA . HIS A 1 131 ? -9.188 1.880 14.515 1.00 98.06 131 HIS A CA 1
ATOM 960 C C . HIS A 1 131 ? -8.893 0.373 14.614 1.00 98.06 131 HIS A C 1
ATOM 962 O O . HIS A 1 131 ? -9.809 -0.422 14.838 1.00 98.06 131 HIS A O 1
ATOM 968 N N . LEU A 1 132 ? -7.620 -0.028 14.521 1.00 97.31 132 LEU A N 1
ATOM 969 C CA . LEU A 1 132 ? -7.210 -1.434 14.608 1.00 97.31 132 LEU A CA 1
ATOM 970 C C . LEU A 1 132 ? -7.516 -2.055 15.980 1.00 97.31 132 LEU A C 1
ATOM 972 O O . LEU A 1 132 ? -7.944 -3.206 16.047 1.00 97.31 132 LEU A O 1
ATOM 976 N N . ARG A 1 133 ? -7.354 -1.301 17.075 1.00 97.00 133 ARG A N 1
ATOM 977 C CA . ARG A 1 133 ? -7.750 -1.752 18.422 1.00 97.00 133 ARG A CA 1
ATOM 978 C C . ARG A 1 133 ? -9.263 -1.872 18.564 1.00 97.00 133 ARG A C 1
ATOM 980 O O . ARG A 1 133 ? -9.755 -2.876 19.070 1.00 97.00 133 ARG A O 1
ATOM 987 N N . ALA A 1 134 ? -10.011 -0.879 18.081 1.00 97.06 134 ALA A N 1
ATOM 988 C CA . ALA A 1 134 ? -11.475 -0.878 18.146 1.00 97.06 134 ALA A CA 1
ATOM 989 C C . ALA A 1 134 ? -12.108 -2.048 17.372 1.00 97.06 134 ALA A C 1
ATOM 991 O O . ALA A 1 134 ? -13.182 -2.522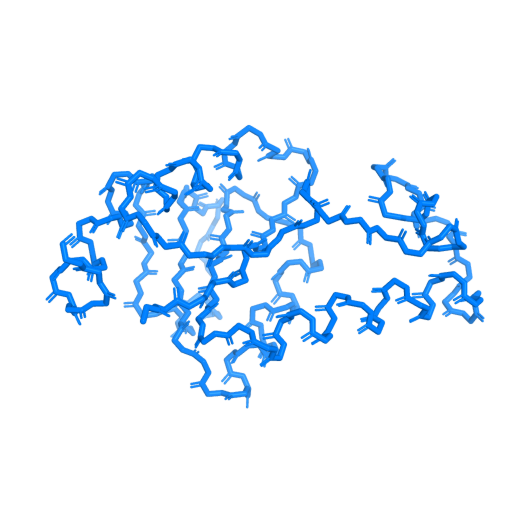 17.730 1.00 97.06 134 ALA A O 1
ATOM 992 N N . THR A 1 135 ? -11.426 -2.528 16.331 1.00 95.44 135 THR A N 1
ATOM 993 C CA . THR A 1 135 ? -11.849 -3.663 15.499 1.00 95.44 135 THR A CA 1
ATOM 994 C C . THR A 1 135 ? -11.216 -4.997 15.916 1.00 95.44 135 THR A C 1
ATOM 996 O O . THR A 1 135 ? -11.426 -6.009 15.250 1.00 95.44 135 THR A O 1
ATOM 999 N N . GLY A 1 136 ? -10.460 -5.030 17.023 1.00 94.38 136 GLY A N 1
ATOM 1000 C CA . GLY A 1 136 ? -9.855 -6.250 17.570 1.00 94.38 136 GLY A CA 1
ATOM 1001 C C . GLY A 1 136 ? -8.734 -6.848 16.713 1.00 94.38 136 GLY A C 1
ATOM 1002 O O . GLY A 1 136 ? -8.424 -8.031 16.842 1.00 94.38 136 GLY A O 1
ATOM 1003 N N . VAL A 1 137 ? -8.137 -6.059 15.816 1.00 93.94 137 VAL A N 1
ATOM 1004 C CA . VAL A 1 137 ? -7.053 -6.502 14.923 1.00 93.94 137 VAL A CA 1
ATOM 1005 C C . VAL A 1 137 ? -5.719 -6.588 15.657 1.00 93.94 137 VAL A C 1
ATOM 1007 O O . VAL A 1 137 ? -4.908 -7.474 15.374 1.00 93.94 137 VAL A O 1
ATOM 1010 N N . VAL A 1 138 ? -5.495 -5.659 16.585 1.00 90.25 138 VAL A N 1
ATOM 1011 C CA . VAL A 1 138 ? -4.304 -5.573 17.436 1.00 90.25 138 VAL A CA 1
ATOM 1012 C C . VAL A 1 138 ? -4.730 -5.361 18.888 1.00 90.25 138 VAL A C 1
ATOM 1014 O O . VAL A 1 138 ? -5.790 -4.779 19.137 1.00 90.25 138 VAL A O 1
ATOM 1017 N N . SER A 1 139 ? -3.911 -5.849 19.823 1.00 80.44 139 SER A N 1
ATOM 1018 C CA . SER A 1 139 ? -4.136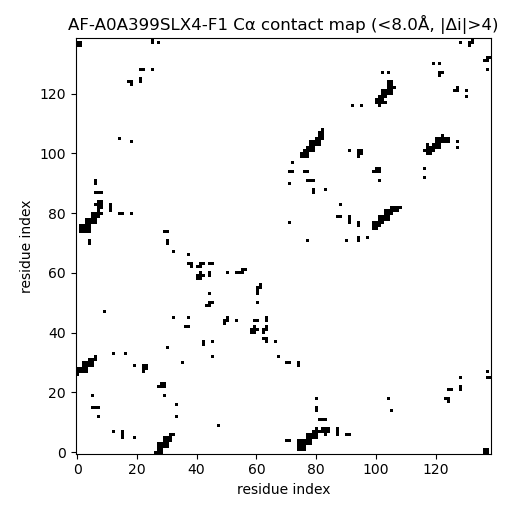 -5.726 21.270 1.00 80.44 139 SER A CA 1
ATOM 1019 C C . SER A 1 139 ? -3.583 -4.425 21.855 1.00 80.44 139 SER A C 1
ATOM 1021 O O . SER A 1 139 ? -2.657 -3.819 21.266 1.00 80.44 139 SER A O 1
#

Foldseek 3Di:
DFEEEEAFDPVPVVQSVQLVVLCVVLVYHYDYLVPDDADPLQVQCSPVCSVVPDDCPRPNVVRVVVVSVVRLLPGQAYEYEPPGDPVRVVSLVVSLVVVHAYEYEDDDPDDDPVVVSHPYHAHGSVSVVVVCVVVVNTD

Solvent-accessible surface area (backbone atoms only — not comparable to full-atom values): 7682 Å² total; per-residue (Å²): 131,5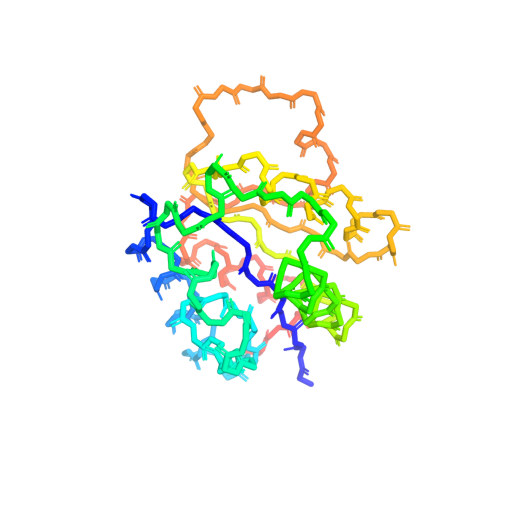6,33,30,23,48,37,44,25,79,93,37,46,66,64,48,50,52,40,50,52,48,37,49,74,55,68,40,46,77,47,33,80,94,75,56,85,60,56,82,68,14,42,59,40,73,39,90,72,42,50,77,85,53,60,80,83,35,69,28,50,47,47,40,52,51,52,53,50,50,49,50,67,72,25,61,29,38,35,41,31,42,61,56,37,73,67,30,54,51,49,50,52,50,37,47,74,72,71,31,58,29,35,34,31,32,62,68,94,63,92,54,83,74,61,72,66,36,83,42,79,23,71,38,46,70,45,43,52,52,52,35,42,77,68,68,63,41,123

Organism: NCBI:txid33014

Nearest PDB structures (foldseek):
  6rxq-assembly2_B  TM=6.177E-01  e=6.530E-02  Escherichia coli K-12
  4bv2-assembly5_B  TM=6.100E-01  e=2.582E-01  Thermotoga maritima
  4ru1-assembly3_C  TM=5.321E-01  e=2.122E-01  Acidothermus cellulolyticus 11B
  3k35-assembly7_F-2  TM=5.170E-01  e=2.757E-01  Homo sapiens
  5hsg-assembly1_A  TM=5.656E-01  e=2.098E+00  Klebsiella pneumoniae subsp. pneumoniae MGH 78578

Sequence (139 aa):
MSTFFVAGSWRNRQAIADVLDALDGVGARSSCFIRAAYDPEAAAFAAPGGADDADLDDPGIRRLFEQDLAALRAADRFVLVLPAGAAAHMEAGIAFGLGKPCVAVGPAERTETLHRIFDAMCADPADLIRHLRATGVVS

Mean predicted aligned error: 2.72 Å